Protein AF-A0A9W8YBK9-F1 (afdb_monomer_lite)

Secondary structure (DSSP, 8-state):
-PPPPPTT-----S---------PPPPEEEE-SS-----HHHHS--S--HHHHHHHHHHS-S-TTS-S-EEEEEE-TTS-EEEESSS---EEETTEEE-PPP---SS---TTTTTS----SSSS-PPP-TTSS---

Structure (mmCIF, N/CA/C/O backbone):
data_AF-A0A9W8YBK9-F1
#
_entry.id   AF-A0A9W8YBK9-F1
#
loop_
_atom_site.group_PDB
_atom_site.id
_atom_site.type_symbol
_atom_site.label_atom_id
_atom_site.label_alt_id
_atom_site.label_comp_id
_atom_site.label_asym_id
_atom_site.label_entity_id
_atom_site.label_seq_id
_atom_site.pdbx_PDB_ins_code
_atom_site.Cartn_x
_atom_site.Cartn_y
_atom_site.Cartn_z
_atom_site.occupancy
_atom_site.B_iso_or_equiv
_atom_site.auth_seq_id
_atom_site.auth_comp_id
_atom_site.auth_asym_id
_atom_site.auth_atom_id
_atom_site.pdbx_PDB_model_num
ATOM 1 N N . MET A 1 1 ? -28.761 37.437 -61.928 1.00 42.84 1 MET A N 1
ATOM 2 C CA . MET A 1 1 ? -29.021 36.424 -60.883 1.00 42.84 1 MET A CA 1
ATOM 3 C C . MET A 1 1 ? -27.840 35.467 -60.894 1.00 42.84 1 MET A C 1
ATOM 5 O O . MET A 1 1 ? -27.723 34.696 -61.834 1.00 42.84 1 MET A O 1
ATOM 9 N N . THR A 1 2 ? -26.913 35.602 -59.946 1.00 46.34 2 THR A N 1
ATOM 10 C CA . THR A 1 2 ? -25.678 34.800 -59.888 1.00 46.34 2 THR A CA 1
ATOM 11 C C . THR A 1 2 ? -25.880 33.684 -58.870 1.00 46.34 2 THR A C 1
ATOM 13 O O . THR A 1 2 ? -26.243 33.967 -57.730 1.00 46.34 2 THR A O 1
ATOM 16 N N . ALA A 1 3 ? -25.725 32.431 -59.295 1.00 55.88 3 ALA A N 1
ATOM 17 C CA . ALA A 1 3 ? -25.911 31.257 -58.447 1.00 55.88 3 ALA A CA 1
ATOM 18 C C . ALA A 1 3 ? -24.782 31.141 -57.407 1.00 55.88 3 ALA A C 1
ATOM 20 O O . ALA A 1 3 ? -23.620 31.402 -57.718 1.00 55.88 3 ALA A O 1
ATOM 21 N N . ALA A 1 4 ? -25.131 30.758 -56.177 1.00 54.47 4 ALA A N 1
ATOM 22 C CA . ALA A 1 4 ? -24.169 30.501 -55.108 1.00 54.47 4 ALA A CA 1
ATOM 23 C C . ALA A 1 4 ? -23.355 29.218 -55.392 1.00 54.47 4 ALA A C 1
ATOM 25 O O . ALA A 1 4 ? -23.903 28.273 -55.967 1.00 54.47 4 ALA A O 1
ATOM 26 N N . PRO A 1 5 ? -22.069 29.157 -54.999 1.00 50.38 5 PRO A N 1
ATOM 27 C CA . PRO A 1 5 ? -21.236 27.978 -55.222 1.00 50.38 5 PRO A CA 1
ATOM 28 C C . PRO A 1 5 ? -21.677 26.790 -54.349 1.00 50.38 5 PRO A C 1
ATOM 30 O O . PRO A 1 5 ? -22.121 26.961 -53.214 1.00 50.38 5 PRO A O 1
ATOM 33 N N . SER A 1 6 ? -21.555 25.579 -54.904 1.00 56.84 6 SER A N 1
ATOM 34 C CA . SER A 1 6 ? -21.881 24.313 -54.231 1.00 56.84 6 SER A CA 1
ATOM 35 C C . SER A 1 6 ? -20.898 23.984 -53.095 1.00 56.84 6 SER A C 1
ATOM 37 O O . SER A 1 6 ? -19.718 24.316 -53.193 1.00 56.84 6 SER A O 1
ATOM 39 N N . PRO A 1 7 ? -21.345 23.289 -52.030 1.00 53.97 7 PRO A N 1
ATOM 40 C CA . PRO A 1 7 ? -20.577 23.079 -50.796 1.00 53.97 7 PRO A CA 1
ATOM 41 C C . PRO A 1 7 ? -19.455 22.024 -50.894 1.00 53.97 7 PRO A C 1
ATOM 43 O O . PRO A 1 7 ? -18.887 21.643 -49.875 1.00 53.97 7 PRO A O 1
ATOM 46 N N . SER A 1 8 ? -19.134 21.526 -52.089 1.00 57.94 8 SER A N 1
ATOM 47 C CA . SER A 1 8 ? -18.279 20.349 -52.298 1.00 57.94 8 SER A CA 1
ATOM 48 C C . SER A 1 8 ? -16.780 20.631 -52.479 1.00 57.94 8 SER A C 1
ATOM 50 O O . SER A 1 8 ? -16.023 19.678 -52.613 1.00 57.94 8 SER A O 1
ATOM 52 N N . ASP A 1 9 ? -16.343 21.893 -52.445 1.00 54.09 9 ASP A N 1
ATOM 53 C CA . ASP A 1 9 ? -14.945 22.295 -52.712 1.00 54.09 9 ASP A CA 1
ATOM 54 C C . ASP A 1 9 ? -14.169 22.774 -51.469 1.00 54.09 9 ASP A C 1
ATOM 56 O O . ASP A 1 9 ? -13.171 23.488 -51.577 1.00 54.09 9 ASP A O 1
ATOM 60 N N . GLN A 1 10 ? -14.589 22.400 -50.256 1.00 57.31 10 GLN A N 1
ATOM 61 C CA . GLN A 1 10 ? -13.779 22.700 -49.071 1.00 57.31 10 GLN A CA 1
ATOM 62 C C . GLN A 1 10 ? -12.685 21.638 -48.881 1.00 57.31 10 GLN A C 1
ATOM 64 O O . GLN A 1 10 ? -13.013 20.461 -48.710 1.00 57.31 10 GLN A O 1
ATOM 69 N N . PRO A 1 11 ? -11.390 22.013 -48.867 1.00 54.69 11 PRO A N 1
ATOM 70 C CA . PRO A 1 11 ? -10.331 21.073 -48.536 1.00 54.69 11 PRO A CA 1
ATOM 71 C C . PRO A 1 11 ? -10.548 20.578 -47.105 1.00 54.69 11 PRO A C 1
ATOM 73 O O . PRO A 1 11 ? -10.652 21.369 -46.166 1.00 54.69 11 PRO A O 1
ATOM 76 N N . THR A 1 12 ? -10.638 19.260 -46.929 1.00 62.12 12 THR A N 1
ATOM 77 C CA . THR A 1 12 ? -10.727 18.628 -45.610 1.00 62.12 12 THR A CA 1
ATOM 78 C C . THR A 1 12 ? -9.467 18.959 -44.814 1.00 62.12 12 THR A C 1
ATOM 80 O O . THR A 1 12 ? -8.421 18.344 -45.003 1.00 62.12 12 THR A O 1
ATOM 83 N N . LEU A 1 13 ? -9.575 19.946 -43.921 1.00 60.28 13 LEU A N 1
ATOM 84 C CA . LEU A 1 13 ? -8.504 20.429 -43.038 1.00 60.28 13 LEU A CA 1
ATOM 85 C C . LEU A 1 13 ? -8.078 19.411 -41.967 1.00 60.28 13 LEU A C 1
ATOM 87 O O . LEU A 1 13 ? -7.141 19.671 -41.215 1.00 60.28 13 LEU A O 1
ATOM 91 N N . PHE A 1 14 ? -8.748 18.261 -41.885 1.00 53.12 14 PHE A N 1
ATOM 92 C CA . PHE A 1 14 ? -8.480 17.244 -40.879 1.00 53.12 14 PHE A CA 1
ATOM 93 C C . PHE A 1 14 ? -8.078 15.929 -41.554 1.00 53.12 14 PHE A C 1
ATOM 95 O O . PHE A 1 14 ? -8.857 15.401 -42.353 1.00 53.12 14 PHE A O 1
ATOM 102 N N . PRO A 1 15 ? -6.884 15.384 -41.255 1.00 66.12 15 PRO A N 1
ATOM 103 C CA . PRO A 1 15 ? -6.513 14.058 -41.727 1.00 66.12 15 PRO A CA 1
ATOM 104 C C . PRO A 1 15 ? -7.487 13.006 -41.166 1.00 66.12 15 PRO A C 1
ATOM 106 O O . PRO A 1 15 ? -8.047 13.206 -40.081 1.00 66.12 15 PRO A O 1
ATOM 109 N N . PRO A 1 16 ? -7.698 11.877 -41.869 1.00 58.09 16 PRO A N 1
ATOM 110 C CA . PRO A 1 16 ? -8.548 10.801 -41.380 1.00 58.09 16 PRO A CA 1
ATOM 111 C C . PRO A 1 16 ? -8.028 10.320 -40.026 1.00 58.09 16 PRO A C 1
ATOM 113 O O . PRO A 1 16 ? -6.879 9.885 -39.901 1.00 58.09 16 PRO A O 1
ATOM 116 N N . GLN A 1 17 ? -8.879 10.433 -39.005 1.00 61.81 17 GLN A N 1
ATOM 117 C CA . GLN A 1 17 ? -8.566 10.002 -37.650 1.00 61.81 17 GLN A CA 1
ATOM 118 C C . GLN A 1 17 ? -8.252 8.504 -37.679 1.00 61.81 17 GLN A C 1
ATOM 120 O O . GLN A 1 17 ? -9.144 7.674 -37.848 1.00 61.81 17 GLN A O 1
ATOM 125 N N . HIS A 1 18 ? -6.974 8.152 -37.537 1.00 60.78 18 HIS A N 1
ATOM 126 C CA . HIS A 1 18 ? -6.591 6.773 -37.282 1.00 60.78 18 HIS A CA 1
ATOM 127 C C . HIS A 1 18 ? -7.195 6.373 -35.935 1.00 60.78 18 HIS A C 1
ATOM 129 O O . HIS A 1 18 ? -6.905 6.986 -34.907 1.00 60.78 18 HIS A O 1
ATOM 135 N N . GLN A 1 19 ? -8.058 5.358 -35.939 1.00 58.88 19 GLN A N 1
ATOM 136 C CA . GLN A 1 19 ? -8.549 4.738 -34.715 1.00 58.88 19 GLN A CA 1
ATOM 137 C C . GLN A 1 19 ? -7.370 4.068 -34.003 1.00 58.88 19 GLN A C 1
ATOM 139 O O . GLN A 1 19 ? -7.023 2.914 -34.261 1.00 58.88 19 GLN A O 1
ATOM 144 N N . HIS A 1 20 ? -6.721 4.810 -33.112 1.00 59.19 20 HIS A N 1
ATOM 145 C CA . HIS A 1 20 ? -5.734 4.253 -32.205 1.00 59.19 20 HIS A CA 1
ATOM 146 C C . HIS A 1 20 ? -6.472 3.388 -31.181 1.00 59.19 20 HIS A C 1
ATOM 148 O O . HIS A 1 20 ? -7.121 3.891 -30.263 1.00 59.19 20 HIS A O 1
ATOM 154 N N . HIS A 1 21 ? -6.384 2.069 -31.349 1.00 59.28 21 HIS A N 1
ATOM 155 C CA . HIS A 1 21 ? -6.753 1.113 -30.312 1.00 59.28 21 HIS A CA 1
ATOM 156 C C . HIS A 1 21 ? -5.762 1.271 -29.152 1.00 59.28 21 HIS A C 1
ATOM 158 O O . HIS A 1 21 ? -4.691 0.658 -29.134 1.00 59.28 21 HIS A O 1
ATOM 164 N N . HIS A 1 22 ? -6.088 2.156 -28.210 1.00 62.28 22 HIS A N 1
ATOM 165 C CA . HIS A 1 22 ? -5.298 2.367 -27.006 1.00 62.28 22 HIS A CA 1
ATOM 166 C C . HIS A 1 22 ? -5.395 1.119 -26.127 1.00 62.28 22 HIS A C 1
ATOM 168 O O . HIS A 1 22 ? -6.385 0.909 -25.432 1.00 62.28 22 HIS A O 1
ATOM 174 N N . HIS A 1 23 ? -4.361 0.282 -26.153 1.00 74.12 23 HIS A N 1
ATOM 175 C CA . HIS A 1 23 ? -4.219 -0.785 -25.173 1.00 74.12 23 HIS A CA 1
ATOM 176 C C . HIS A 1 23 ? -3.755 -0.161 -23.857 1.00 74.12 23 HIS A C 1
ATOM 178 O O . HIS A 1 23 ? -2.642 0.355 -23.755 1.00 74.12 23 HIS A O 1
ATOM 184 N N . HIS A 1 24 ? -4.628 -0.168 -22.854 1.00 80.38 24 HIS A N 1
ATOM 185 C CA . HIS A 1 24 ? -4.280 0.286 -21.511 1.00 80.38 24 HIS A CA 1
ATOM 186 C C . HIS A 1 24 ? -3.297 -0.710 -20.874 1.00 80.38 24 HIS A C 1
ATOM 188 O O . HIS A 1 24 ? -3.481 -1.922 -21.033 1.00 80.38 24 HIS A O 1
ATOM 194 N N . PRO A 1 25 ? -2.275 -0.248 -20.133 1.00 84.12 25 PRO A N 1
ATOM 195 C CA . PRO A 1 25 ? -1.353 -1.154 -19.462 1.00 84.12 25 PRO A CA 1
ATOM 196 C C . PRO A 1 25 ? -2.095 -2.004 -18.423 1.00 84.12 25 PRO A C 1
ATOM 198 O O . PRO A 1 25 ? -2.836 -1.482 -17.589 1.00 84.12 25 PRO A O 1
ATOM 201 N N . GLN A 1 26 ? -1.879 -3.319 -18.461 1.00 87.44 26 GLN A N 1
ATOM 202 C CA . GLN A 1 26 ? -2.413 -4.247 -17.466 1.00 87.44 26 GLN A CA 1
ATOM 203 C C . GLN A 1 26 ? -1.449 -4.371 -16.285 1.00 87.44 26 GLN A C 1
ATOM 205 O O . GLN A 1 26 ? -0.267 -4.665 -16.465 1.00 87.44 26 GLN A O 1
ATOM 210 N N . TRP A 1 27 ? -1.968 -4.170 -15.074 1.00 90.56 27 TRP A N 1
ATOM 211 C CA . TRP A 1 27 ? -1.205 -4.284 -13.833 1.00 90.56 27 TRP A CA 1
ATOM 212 C C . TRP A 1 27 ? -1.423 -5.639 -13.166 1.00 90.56 27 TRP A C 1
ATOM 214 O O . TRP A 1 27 ? -2.551 -6.112 -13.044 1.00 90.56 27 TRP A O 1
ATOM 224 N N . THR A 1 28 ? -0.340 -6.246 -12.682 1.00 90.69 28 THR A N 1
ATOM 225 C CA . THR A 1 28 ? -0.406 -7.417 -11.801 1.00 90.69 28 THR A CA 1
ATOM 226 C C . THR A 1 28 ? -0.384 -6.956 -10.349 1.00 90.69 28 THR A C 1
ATOM 228 O O . THR A 1 28 ? 0.600 -6.366 -9.903 1.00 90.69 28 THR A O 1
ATOM 231 N N . LEU A 1 29 ? -1.447 -7.262 -9.607 1.00 92.50 29 LEU A N 1
ATOM 232 C CA . LEU A 1 29 ? -1.540 -6.981 -8.176 1.00 92.50 29 LEU A CA 1
ATOM 233 C C . LEU A 1 29 ? -1.251 -8.247 -7.364 1.00 92.50 29 LEU A C 1
ATOM 235 O O . LEU A 1 29 ? -1.759 -9.325 -7.678 1.00 92.50 29 LEU A O 1
ATOM 239 N N . LYS A 1 30 ? -0.448 -8.118 -6.309 1.00 94.25 30 LYS A N 1
ATOM 240 C CA . LYS A 1 30 ? -0.220 -9.165 -5.303 1.00 94.25 30 LYS A CA 1
ATOM 241 C C . LYS A 1 30 ? -0.714 -8.677 -3.950 1.00 94.25 30 LYS A C 1
ATOM 243 O O . LYS A 1 30 ? -0.483 -7.527 -3.618 1.00 94.25 30 LYS A O 1
ATOM 248 N N . LEU A 1 31 ? -1.384 -9.523 -3.176 1.00 95.69 31 LEU A N 1
ATOM 249 C CA . LEU A 1 31 ? -1.598 -9.239 -1.758 1.00 95.69 31 LEU A CA 1
ATOM 250 C C . LEU A 1 31 ? -0.307 -9.583 -1.008 1.00 95.69 31 LEU A C 1
ATOM 252 O O . LEU A 1 31 ? 0.301 -10.615 -1.306 1.00 95.69 31 LEU A O 1
ATOM 256 N N . ASP A 1 32 ? 0.120 -8.733 -0.076 1.00 96.62 32 ASP A N 1
ATOM 257 C CA . ASP A 1 32 ? 1.221 -9.069 0.831 1.00 96.62 32 ASP A CA 1
ATOM 258 C C . ASP A 1 32 ? 0.889 -10.337 1.641 1.00 96.62 32 ASP A C 1
ATOM 260 O O . ASP A 1 32 ? -0.267 -10.725 1.805 1.00 96.62 32 ASP A O 1
ATOM 264 N N . THR A 1 33 ? 1.912 -11.001 2.159 1.00 96.44 33 THR A N 1
ATOM 265 C CA . THR A 1 33 ? 1.775 -12.154 3.054 1.00 96.44 33 THR A CA 1
ATOM 266 C C . THR A 1 33 ? 1.909 -11.772 4.526 1.00 96.44 33 THR A C 1
ATOM 268 O O . THR A 1 33 ? 1.701 -12.620 5.389 1.00 96.44 33 THR A O 1
ATOM 271 N N . ALA A 1 34 ? 2.284 -10.526 4.831 1.00 96.38 34 ALA A N 1
ATOM 272 C CA . ALA A 1 34 ? 2.390 -10.007 6.191 1.00 96.38 34 ALA A CA 1
ATOM 273 C C . ALA A 1 34 ? 1.573 -8.712 6.354 1.00 96.38 34 ALA A C 1
ATOM 275 O O . ALA A 1 34 ? 1.550 -7.895 5.429 1.00 96.38 34 ALA A O 1
ATOM 276 N N . PRO A 1 35 ? 0.929 -8.497 7.517 1.00 94.81 35 PRO A N 1
ATOM 277 C CA . PRO A 1 35 ? 0.197 -7.266 7.773 1.00 94.81 35 PRO A CA 1
ATOM 278 C C . PRO A 1 35 ? 1.152 -6.071 7.872 1.00 94.81 35 PRO A C 1
ATOM 280 O O . PRO A 1 35 ? 2.302 -6.197 8.296 1.00 94.81 35 PRO A O 1
ATOM 283 N N . THR A 1 36 ? 0.647 -4.892 7.524 1.00 93.56 36 THR A N 1
ATOM 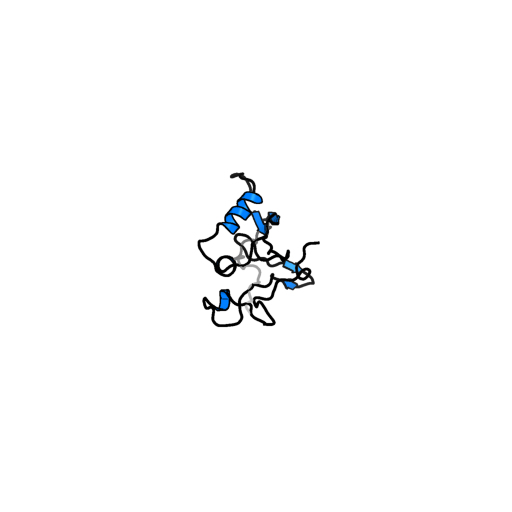284 C CA . THR A 1 36 ? 1.310 -3.600 7.724 1.00 93.56 36 THR A CA 1
ATOM 285 C C . THR A 1 36 ? 0.579 -2.840 8.836 1.00 93.56 36 THR A C 1
ATOM 287 O O . THR A 1 36 ? -0.533 -2.360 8.602 1.00 93.56 36 THR A O 1
ATOM 290 N N . PRO A 1 37 ? 1.155 -2.737 10.051 1.00 87.00 37 PRO A N 1
ATOM 291 C CA . PRO A 1 37 ? 0.533 -2.009 11.151 1.00 87.00 37 PRO A CA 1
ATOM 292 C C . PRO A 1 37 ? 0.337 -0.528 10.824 1.00 87.00 37 PRO A C 1
ATOM 294 O O . PRO A 1 37 ? 1.202 0.110 10.215 1.00 87.00 37 PRO A O 1
ATOM 297 N N . SER A 1 38 ? -0.778 0.036 11.287 1.00 83.88 38 SER A N 1
ATOM 298 C CA . SER A 1 38 ? -1.020 1.473 11.191 1.00 83.88 38 SER A CA 1
ATOM 299 C C . SER A 1 38 ? 0.010 2.235 12.023 1.00 83.88 38 SER A C 1
ATOM 301 O O . SER A 1 38 ? 0.195 1.974 13.211 1.00 83.88 38 SER A O 1
ATOM 303 N N . SER A 1 39 ? 0.677 3.205 11.406 1.00 83.81 39 SER A N 1
ATOM 304 C CA . SER A 1 39 ? 1.661 4.063 12.066 1.00 83.81 39 SER A CA 1
ATOM 305 C C . SER A 1 39 ? 1.678 5.453 11.421 1.00 83.81 39 SER A C 1
ATOM 307 O O . SER A 1 39 ? 1.138 5.631 10.327 1.00 83.81 39 SER A O 1
ATOM 309 N N . PRO A 1 40 ? 2.349 6.456 12.014 1.00 84.94 40 PRO A N 1
ATOM 310 C CA . PRO A 1 40 ? 2.527 7.751 11.355 1.00 84.94 40 PRO A CA 1
ATOM 311 C C . PRO A 1 40 ? 3.150 7.641 9.952 1.00 84.94 40 PRO A C 1
ATOM 313 O O . PRO A 1 40 ? 2.862 8.461 9.085 1.00 84.94 40 PRO A O 1
ATOM 316 N N . PHE A 1 41 ? 3.959 6.605 9.709 1.00 88.19 41 PHE A N 1
ATOM 317 C CA . PHE A 1 41 ? 4.617 6.351 8.427 1.00 88.19 41 PHE A CA 1
ATOM 318 C C . PHE A 1 41 ? 3.702 5.728 7.361 1.00 88.19 41 PHE A C 1
ATOM 320 O O . PHE A 1 41 ? 4.097 5.692 6.199 1.00 88.19 41 PHE A O 1
ATOM 327 N N . THR A 1 42 ? 2.512 5.248 7.744 1.00 86.94 42 THR A N 1
ATOM 328 C CA . THR A 1 42 ? 1.461 4.782 6.818 1.00 86.94 42 THR A CA 1
ATOM 329 C C . THR A 1 42 ? 0.337 5.802 6.643 1.00 86.94 42 THR A C 1
ATOM 331 O O . THR A 1 42 ? -0.465 5.694 5.728 1.00 86.94 42 THR A O 1
ATOM 334 N N . VAL A 1 43 ? 0.260 6.805 7.522 1.00 84.56 43 VAL A N 1
ATOM 335 C CA . VAL A 1 43 ? -0.690 7.924 7.398 1.00 84.56 43 VAL A CA 1
ATOM 336 C C . VAL A 1 43 ? -0.082 9.071 6.591 1.00 84.56 43 VAL A C 1
ATOM 338 O O . VAL A 1 43 ? -0.774 9.730 5.819 1.00 84.56 43 VAL A O 1
ATOM 341 N N . LEU A 1 44 ? 1.221 9.313 6.755 1.00 85.69 44 LEU A N 1
ATOM 342 C CA . LEU A 1 44 ? 1.945 10.367 6.057 1.00 85.69 44 LEU A CA 1
ATOM 343 C C . LEU A 1 44 ? 2.940 9.794 5.058 1.00 85.69 44 LEU A C 1
ATOM 345 O O . LEU A 1 44 ? 3.655 8.828 5.327 1.00 85.69 44 LEU A O 1
ATOM 349 N N . LYS A 1 45 ? 3.085 10.487 3.928 1.00 88.44 45 LYS A N 1
ATOM 350 C CA . LYS A 1 45 ? 4.168 10.204 2.991 1.00 88.44 45 LYS A CA 1
ATOM 351 C C . LYS A 1 45 ? 5.495 10.654 3.602 1.00 88.44 45 LYS A C 1
ATOM 353 O O . LYS A 1 45 ? 5.764 11.847 3.713 1.00 88.44 45 LYS A O 1
ATOM 358 N N . THR A 1 46 ? 6.337 9.692 3.959 1.00 90.94 46 THR A N 1
ATOM 359 C CA . THR A 1 46 ? 7.685 9.935 4.489 1.00 90.94 46 THR A CA 1
ATOM 360 C C . THR A 1 46 ? 8.733 9.135 3.710 1.00 90.94 46 THR A C 1
ATOM 362 O O . THR A 1 46 ? 8.398 8.319 2.847 1.00 90.94 46 THR A O 1
ATOM 365 N N . THR A 1 47 ? 10.012 9.366 4.009 1.00 92.69 47 THR A N 1
ATOM 366 C CA . THR A 1 47 ? 11.131 8.549 3.515 1.00 92.69 47 THR A CA 1
ATOM 367 C C . THR A 1 47 ? 11.359 7.280 4.341 1.00 92.69 47 THR A C 1
ATOM 369 O O . THR A 1 47 ? 12.043 6.375 3.872 1.00 92.69 47 THR A O 1
ATOM 372 N N . GLN A 1 48 ? 10.758 7.161 5.531 1.00 93.56 48 GLN A N 1
ATOM 373 C CA . GLN A 1 48 ? 10.798 5.941 6.334 1.00 93.56 48 GLN A CA 1
ATOM 374 C C . GLN A 1 48 ? 9.832 4.914 5.735 1.00 93.56 48 GLN A C 1
ATOM 376 O O . GLN A 1 48 ? 8.629 4.958 5.981 1.00 93.56 48 GLN A O 1
ATOM 381 N N . ARG A 1 49 ? 10.363 4.011 4.903 1.00 95.00 49 ARG A N 1
ATOM 382 C CA . ARG A 1 49 ? 9.556 3.123 4.048 1.00 95.00 49 ARG A CA 1
ATOM 383 C C . ARG A 1 49 ? 9.903 1.639 4.155 1.00 95.00 49 ARG A C 1
ATOM 385 O O . ARG A 1 49 ? 9.442 0.847 3.340 1.00 95.00 49 ARG A O 1
ATOM 392 N N . SER A 1 50 ? 10.633 1.243 5.198 1.00 95.62 50 SER A N 1
ATOM 393 C CA . SER A 1 50 ? 11.089 -0.140 5.390 1.00 95.62 50 SER A CA 1
ATOM 394 C C . SER A 1 50 ? 9.962 -1.181 5.357 1.00 95.62 50 SER A C 1
ATOM 396 O O . SER A 1 50 ? 10.174 -2.283 4.852 1.00 95.62 50 SER A O 1
ATOM 398 N N . MET A 1 51 ? 8.758 -0.849 5.839 1.00 94.88 51 MET A N 1
ATOM 399 C CA . MET A 1 51 ? 7.577 -1.720 5.751 1.00 94.88 51 MET A CA 1
ATOM 400 C C . MET A 1 51 ? 7.147 -1.971 4.300 1.00 94.88 51 MET A C 1
ATOM 402 O O . MET A 1 51 ? 6.889 -3.114 3.924 1.00 94.88 51 MET A O 1
ATOM 406 N N . TYR A 1 52 ? 7.140 -0.924 3.471 1.00 95.69 52 TYR A N 1
ATOM 407 C CA . TYR A 1 52 ? 6.791 -1.003 2.055 1.00 95.69 52 TYR A CA 1
ATOM 408 C C . TYR A 1 52 ? 7.869 -1.748 1.270 1.00 95.69 52 TYR A C 1
ATOM 410 O O . TYR A 1 52 ? 7.550 -2.605 0.451 1.00 95.69 52 TYR A O 1
ATOM 418 N N . ASP A 1 53 ? 9.143 -1.475 1.549 1.00 95.06 53 ASP A N 1
ATOM 419 C CA . ASP A 1 53 ? 10.261 -2.141 0.876 1.00 95.06 53 ASP A CA 1
ATOM 420 C C . ASP A 1 53 ? 10.275 -3.641 1.190 1.00 95.06 53 ASP A C 1
ATOM 422 O O . ASP A 1 53 ? 10.408 -4.470 0.290 1.00 95.06 53 ASP A O 1
ATOM 426 N N . SER A 1 54 ? 10.029 -3.995 2.455 1.00 95.56 54 SER A N 1
ATOM 427 C CA . SER A 1 54 ? 9.905 -5.391 2.882 1.00 95.56 54 SER A CA 1
ATOM 428 C C . SER A 1 54 ? 8.691 -6.082 2.250 1.00 95.56 54 SER A C 1
ATOM 430 O O . SER A 1 54 ? 8.751 -7.262 1.924 1.00 95.56 54 SER A O 1
ATOM 432 N N . SER A 1 55 ? 7.578 -5.366 2.064 1.00 95.94 55 SER A N 1
ATOM 433 C CA . SER A 1 55 ? 6.404 -5.879 1.344 1.00 95.94 55 SER A CA 1
ATOM 434 C C . SER A 1 55 ? 6.734 -6.225 -0.104 1.00 95.94 55 SER A C 1
ATOM 436 O O . SER A 1 55 ? 6.453 -7.328 -0.583 1.00 95.94 55 SER A O 1
ATOM 438 N N . ARG A 1 56 ? 7.411 -5.304 -0.796 1.00 94.06 56 ARG A N 1
ATOM 439 C CA . ARG A 1 56 ? 7.819 -5.495 -2.188 1.00 94.06 56 ARG A CA 1
ATOM 440 C C . ARG A 1 56 ? 8.813 -6.637 -2.341 1.00 94.06 56 ARG A C 1
ATOM 442 O O . ARG A 1 56 ? 8.642 -7.416 -3.271 1.00 94.06 56 ARG A O 1
ATOM 449 N N . SER A 1 57 ? 9.790 -6.772 -1.444 1.00 92.69 57 SER A N 1
ATOM 450 C CA . SER A 1 57 ? 10.766 -7.868 -1.510 1.00 92.69 57 SER A CA 1
ATOM 451 C C . SER A 1 57 ? 10.133 -9.245 -1.291 1.00 92.69 57 SER A C 1
ATOM 453 O O . SER A 1 57 ? 10.551 -10.212 -1.921 1.00 92.69 57 SER A O 1
ATOM 455 N N . ARG A 1 58 ? 9.088 -9.346 -0.457 1.00 93.44 58 ARG A N 1
ATOM 456 C CA . ARG A 1 58 ? 8.320 -10.592 -0.278 1.00 93.44 58 ARG A CA 1
ATOM 457 C C . ARG A 1 58 ? 7.473 -10.948 -1.498 1.00 93.44 58 ARG A C 1
ATOM 459 O O . ARG A 1 58 ? 7.394 -12.115 -1.873 1.00 93.44 58 ARG A O 1
ATOM 466 N N . ALA A 1 59 ? 6.781 -9.964 -2.072 1.00 91.06 59 ALA A N 1
ATOM 467 C CA . ALA A 1 59 ? 5.709 -10.214 -3.036 1.00 91.06 59 ALA A CA 1
ATOM 468 C C . ALA A 1 59 ? 6.143 -10.118 -4.507 1.00 91.06 59 ALA A C 1
ATOM 470 O O . ALA A 1 59 ? 5.479 -10.686 -5.382 1.00 91.06 59 ALA A O 1
ATOM 471 N N . LEU A 1 60 ? 7.220 -9.387 -4.801 1.00 88.88 60 LEU A N 1
ATOM 472 C CA . LEU A 1 60 ? 7.705 -9.166 -6.158 1.00 88.88 60 LEU A CA 1
ATOM 473 C C . LEU A 1 60 ? 9.042 -9.894 -6.351 1.00 88.88 60 LEU A C 1
ATOM 475 O O . LEU A 1 60 ? 9.986 -9.623 -5.615 1.00 88.88 60 LEU A O 1
ATOM 479 N N . PRO A 1 61 ? 9.153 -10.797 -7.341 1.00 75.44 61 PRO A N 1
ATOM 480 C CA . PRO A 1 61 ? 10.411 -11.482 -7.608 1.00 75.44 61 PRO A CA 1
ATOM 481 C C . PRO A 1 61 ? 11.490 -10.485 -8.043 1.00 75.44 61 PRO A C 1
ATOM 483 O O . PRO A 1 61 ? 11.201 -9.538 -8.781 1.00 75.44 61 PRO A O 1
ATOM 486 N N . GLU A 1 62 ? 12.739 -10.752 -7.659 1.00 69.81 62 GLU A N 1
ATOM 487 C CA . GLU A 1 62 ? 13.937 -10.063 -8.150 1.00 69.81 62 GLU A CA 1
ATOM 488 C C . GLU A 1 62 ? 14.191 -10.432 -9.618 1.00 69.81 62 GLU A C 1
ATOM 490 O O . GLU A 1 62 ? 15.117 -11.157 -9.965 1.00 69.81 62 GLU A O 1
ATOM 495 N N . ASN A 1 63 ? 13.318 -9.992 -10.518 1.00 69.88 63 ASN A N 1
ATOM 496 C CA . ASN A 1 63 ? 13.558 -10.110 -11.945 1.00 69.88 63 ASN A CA 1
ATOM 497 C C . ASN A 1 63 ? 13.562 -8.707 -12.567 1.00 69.88 63 ASN A C 1
ATOM 499 O O . ASN A 1 63 ? 12.493 -8.146 -12.815 1.00 69.88 63 ASN A O 1
ATOM 503 N N . PRO A 1 64 ? 14.752 -8.150 -12.855 1.00 60.91 64 PRO A N 1
ATOM 504 C CA . PRO A 1 64 ? 14.901 -6.840 -13.486 1.00 60.91 64 PRO A CA 1
ATOM 505 C C . PRO A 1 64 ? 14.256 -6.738 -14.876 1.00 60.91 64 PRO A C 1
ATOM 507 O O . PRO A 1 64 ? 13.903 -5.644 -15.302 1.00 60.91 64 PRO A O 1
ATOM 510 N N . ALA A 1 65 ? 14.083 -7.861 -15.584 1.00 66.00 65 ALA A N 1
ATOM 511 C CA . ALA A 1 65 ? 13.445 -7.905 -16.904 1.00 66.00 65 ALA A CA 1
ATOM 512 C C . ALA A 1 65 ? 11.912 -7.967 -16.828 1.00 66.00 65 ALA A C 1
ATOM 514 O O . ALA A 1 65 ? 11.217 -8.006 -17.844 1.00 66.00 65 ALA A O 1
ATOM 515 N N . ALA A 1 66 ? 11.363 -8.045 -15.620 1.00 64.44 66 ALA A N 1
ATOM 516 C CA . ALA A 1 66 ? 9.953 -8.266 -15.426 1.00 64.44 66 ALA A CA 1
ATOM 517 C C . ALA A 1 66 ? 9.169 -6.941 -15.586 1.00 64.44 66 ALA A C 1
ATOM 519 O O . ALA A 1 66 ? 9.673 -5.889 -15.201 1.00 64.44 66 ALA A O 1
ATOM 520 N N . PRO A 1 67 ? 7.929 -6.965 -16.119 1.00 65.38 67 PRO A N 1
ATOM 521 C CA . PRO A 1 67 ? 7.182 -5.743 -16.420 1.00 65.38 67 PRO A CA 1
ATOM 522 C C . PRO A 1 67 ? 7.058 -4.796 -15.219 1.00 65.38 67 PRO A C 1
ATOM 524 O O . PRO A 1 67 ? 6.761 -5.243 -14.108 1.00 65.38 67 PRO A O 1
ATOM 527 N N . ALA A 1 68 ? 7.208 -3.489 -15.466 1.00 74.69 68 ALA A N 1
ATOM 528 C CA . ALA A 1 68 ? 7.089 -2.429 -14.456 1.00 74.69 68 ALA A CA 1
ATOM 529 C C . ALA A 1 68 ? 5.670 -2.296 -13.856 1.00 74.69 68 ALA A C 1
ATOM 531 O O . ALA A 1 68 ? 5.484 -1.625 -12.845 1.00 74.69 68 ALA A O 1
ATOM 532 N N . TYR A 1 69 ? 4.669 -2.956 -14.448 1.00 88.38 69 TYR A N 1
ATOM 533 C CA . TYR A 1 69 ? 3.263 -2.902 -14.039 1.00 88.38 69 TYR A CA 1
ATOM 534 C C . TYR A 1 69 ? 2.939 -3.917 -12.940 1.00 88.38 69 TYR A C 1
ATOM 536 O O . TYR A 1 69 ? 2.102 -4.810 -13.111 1.00 88.38 69 TYR A O 1
ATOM 544 N N . ARG A 1 70 ? 3.632 -3.804 -11.804 1.00 90.44 70 ARG A N 1
ATOM 545 C CA . ARG A 1 70 ? 3.349 -4.603 -10.608 1.00 90.44 70 ARG A CA 1
ATOM 546 C C . ARG A 1 70 ? 3.206 -3.743 -9.375 1.00 90.44 70 ARG A C 1
ATOM 548 O O . ARG A 1 70 ? 4.008 -2.844 -9.129 1.00 90.44 70 ARG A O 1
ATOM 555 N N . GLU A 1 71 ? 2.230 -4.103 -8.564 1.00 94.00 71 GLU A N 1
ATOM 556 C CA . GLU A 1 71 ? 1.986 -3.470 -7.281 1.00 94.00 71 GLU A CA 1
ATOM 557 C C . GLU A 1 71 ? 1.611 -4.524 -6.237 1.00 94.00 71 GLU A C 1
ATOM 559 O O . GLU A 1 71 ? 1.102 -5.603 -6.557 1.00 94.00 71 GLU A O 1
ATOM 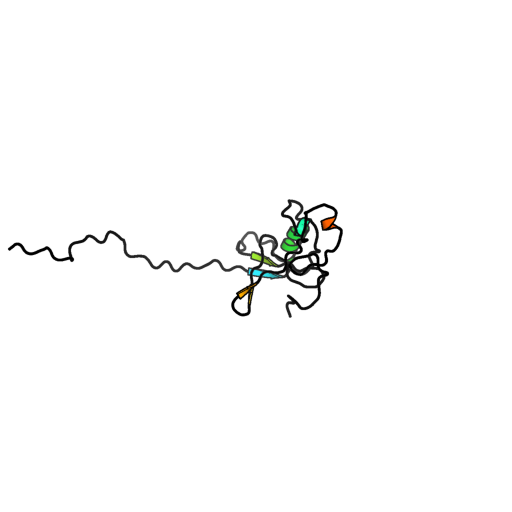564 N N . VAL A 1 72 ? 1.905 -4.206 -4.983 1.00 95.88 72 VAL A N 1
ATOM 565 C CA . VAL A 1 72 ? 1.566 -5.013 -3.820 1.00 95.88 72 VAL A CA 1
ATOM 566 C C . VAL A 1 72 ? 0.509 -4.268 -3.019 1.00 95.88 72 VAL A C 1
ATOM 568 O O . VAL A 1 72 ? 0.721 -3.121 -2.635 1.00 95.88 72 VAL A O 1
ATOM 571 N N . MET A 1 73 ? -0.632 -4.914 -2.802 1.00 96.12 73 MET A N 1
ATOM 572 C CA . MET A 1 73 ? -1.708 -4.462 -1.930 1.00 96.12 73 MET A CA 1
ATOM 573 C C . MET A 1 73 ? -1.392 -4.852 -0.490 1.00 96.12 73 MET A C 1
ATOM 575 O O . MET A 1 73 ? -0.995 -5.989 -0.218 1.00 96.12 73 MET A O 1
ATOM 579 N N . LEU A 1 74 ? -1.614 -3.917 0.422 1.00 95.19 74 LEU A N 1
ATOM 580 C CA . LEU A 1 74 ? -1.362 -4.060 1.846 1.00 95.19 74 LEU A CA 1
ATOM 581 C C . LEU A 1 74 ? -2.670 -4.239 2.609 1.00 95.19 74 LEU A C 1
ATOM 583 O O . LEU A 1 74 ? -3.741 -3.800 2.177 1.00 95.19 74 LEU A O 1
ATOM 587 N N . PHE A 1 75 ? -2.554 -4.870 3.770 1.00 93.06 75 PHE A N 1
ATOM 588 C CA . PHE A 1 75 ? -3.635 -5.019 4.730 1.00 93.06 75 PHE A CA 1
ATOM 589 C C . PHE A 1 75 ? -3.114 -4.787 6.149 1.00 93.06 75 PHE A C 1
ATOM 591 O O . PHE A 1 75 ? -1.923 -4.956 6.415 1.00 93.06 75 PHE A O 1
ATOM 598 N N . ASN A 1 76 ? -3.995 -4.373 7.053 1.00 89.88 76 ASN A N 1
ATOM 599 C CA . ASN A 1 76 ? -3.661 -4.108 8.452 1.00 89.88 76 ASN A CA 1
ATOM 6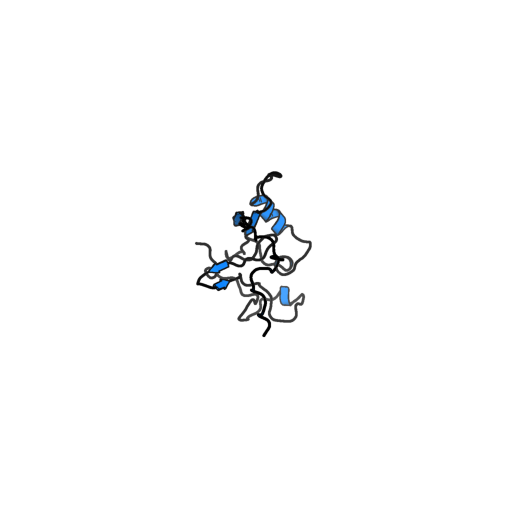00 C C . ASN A 1 76 ? -3.783 -5.370 9.333 1.00 89.88 76 ASN A C 1
ATOM 602 O O . ASN A 1 76 ? -4.125 -6.455 8.872 1.00 89.88 76 ASN A O 1
ATOM 606 N N . GLU A 1 77 ? -3.535 -5.228 10.633 1.00 88.00 77 GLU A N 1
ATOM 607 C CA . GLU A 1 77 ? -3.529 -6.336 11.605 1.00 88.00 77 GLU A CA 1
ATOM 608 C C . GLU A 1 77 ? -4.893 -7.029 11.798 1.00 88.00 77 GLU A C 1
ATOM 610 O O . GLU A 1 77 ? -4.953 -8.104 12.391 1.00 88.00 77 GLU A O 1
ATOM 615 N N . VAL A 1 78 ? -5.986 -6.457 11.278 1.00 85.12 78 VAL A N 1
ATOM 616 C CA . VAL A 1 78 ? -7.328 -7.071 11.308 1.00 85.12 78 VAL A CA 1
ATOM 617 C C . VAL A 1 78 ? -7.801 -7.565 9.938 1.00 85.12 78 VAL A C 1
ATOM 619 O O . VAL A 1 78 ? -8.985 -7.863 9.766 1.00 85.12 78 VAL A O 1
ATOM 622 N N . ASN A 1 79 ? -6.896 -7.668 8.962 1.00 87.06 79 ASN A N 1
ATOM 623 C CA . ASN A 1 79 ? -7.186 -8.123 7.599 1.00 87.06 79 ASN A CA 1
ATOM 624 C C . ASN A 1 79 ? -8.104 -7.192 6.789 1.00 87.06 79 ASN A C 1
ATOM 626 O O . ASN A 1 79 ? -8.856 -7.649 5.925 1.00 87.06 79 ASN A O 1
ATOM 630 N N . GLU A 1 80 ? -8.039 -5.882 7.028 1.00 86.06 80 GLU A N 1
ATOM 631 C CA . GLU A 1 80 ? -8.627 -4.891 6.124 1.00 86.06 80 GLU A CA 1
ATOM 632 C C . GLU A 1 80 ? -7.580 -4.395 5.128 1.00 86.06 80 GLU A C 1
ATOM 634 O O . GLU A 1 80 ? -6.468 -4.043 5.520 1.00 86.06 80 GLU A O 1
ATOM 639 N N . LEU A 1 81 ? -7.951 -4.336 3.844 1.00 89.19 81 LEU A N 1
ATOM 640 C CA . LEU A 1 81 ? -7.149 -3.664 2.820 1.00 89.19 81 LEU A CA 1
ATOM 641 C C . LEU A 1 81 ? -6.938 -2.194 3.189 1.00 89.19 81 LEU A C 1
ATOM 643 O O . LEU A 1 81 ? -7.850 -1.559 3.712 1.00 89.19 81 LEU A O 1
ATOM 647 N N . THR A 1 82 ? -5.767 -1.650 2.866 1.00 90.94 82 THR A N 1
ATOM 648 C CA . THR A 1 82 ? -5.433 -0.243 3.134 1.00 90.94 82 THR A CA 1
ATOM 649 C C . THR A 1 82 ? -5.048 0.489 1.851 1.00 90.94 82 THR A C 1
ATOM 651 O O . THR A 1 82 ? -5.815 1.286 1.316 1.00 90.94 82 THR A O 1
ATOM 654 N N . GLU A 1 83 ? -3.872 0.190 1.320 1.00 93.31 83 GLU A N 1
ATOM 655 C CA . GLU A 1 83 ? -3.256 0.878 0.190 1.00 93.31 83 GLU A CA 1
ATOM 656 C C . GLU A 1 83 ? -2.324 -0.071 -0.579 1.00 93.31 83 GLU A C 1
ATOM 658 O O . GLU A 1 83 ? -2.184 -1.246 -0.237 1.00 93.31 83 GLU A O 1
ATOM 663 N N . GLY A 1 84 ? -1.712 0.420 -1.652 1.00 95.00 84 GLY A N 1
ATOM 664 C CA . GLY A 1 84 ? -0.589 -0.234 -2.311 1.00 95.00 84 GLY A CA 1
ATOM 665 C C . GLY A 1 84 ? 0.749 0.293 -1.791 1.00 95.00 84 GLY A C 1
ATOM 666 O O . GLY A 1 84 ? 0.812 1.310 -1.103 1.00 95.00 84 GLY A O 1
ATOM 667 N N . THR A 1 85 ? 1.859 -0.350 -2.157 1.00 95.38 85 THR A N 1
ATOM 668 C CA . THR A 1 85 ? 3.178 0.121 -1.695 1.00 95.38 85 THR A CA 1
ATOM 669 C C . THR A 1 85 ? 3.561 1.484 -2.264 1.00 95.38 85 THR A C 1
ATOM 671 O O . THR A 1 85 ? 4.290 2.228 -1.609 1.00 95.38 85 THR A O 1
ATOM 674 N N . ILE A 1 86 ? 3.074 1.843 -3.455 1.00 94.44 86 ILE A N 1
ATOM 675 C CA . ILE A 1 86 ? 3.306 3.149 -4.091 1.00 94.44 86 ILE A CA 1
ATOM 676 C C . ILE A 1 86 ? 2.018 3.786 -4.639 1.00 94.44 86 ILE A C 1
ATOM 678 O O . ILE A 1 86 ? 2.088 4.752 -5.400 1.00 94.44 86 ILE A O 1
ATOM 682 N N . SER A 1 87 ? 0.849 3.268 -4.262 1.00 93.62 87 SER A N 1
ATOM 683 C CA . SER A 1 87 ? -0.448 3.667 -4.815 1.00 93.62 87 SER A CA 1
ATOM 684 C C . SER A 1 87 ? -1.560 3.640 -3.770 1.00 93.62 87 SER A C 1
ATOM 686 O O . SER A 1 87 ? -1.462 2.959 -2.757 1.00 93.62 87 SER A O 1
ATOM 688 N N . SER A 1 88 ? -2.651 4.358 -4.033 1.00 92.31 88 SER A N 1
ATOM 689 C CA . SER A 1 88 ? -3.899 4.228 -3.273 1.00 92.31 88 SER A CA 1
ATOM 690 C C . SER A 1 88 ? -4.864 3.295 -4.006 1.00 92.31 88 SER A C 1
ATOM 692 O O . SER A 1 88 ? -4.901 3.283 -5.238 1.00 92.31 88 SER A O 1
ATOM 694 N N . LEU A 1 89 ? -5.665 2.526 -3.264 1.00 90.69 89 LEU A N 1
ATOM 695 C CA . LEU A 1 89 ? -6.589 1.553 -3.848 1.00 90.69 89 LEU A CA 1
ATOM 696 C C . LEU A 1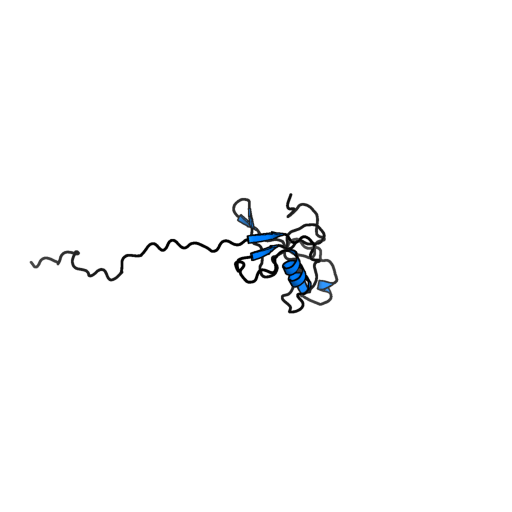 89 ? -7.983 2.150 -4.045 1.00 90.69 89 LEU A C 1
ATOM 698 O O . LEU A 1 89 ? -8.652 2.513 -3.086 1.00 90.69 89 LEU A O 1
ATOM 702 N N . TYR A 1 90 ? -8.456 2.146 -5.288 1.00 90.50 90 TYR A N 1
ATOM 703 C CA . TYR A 1 90 ? -9.8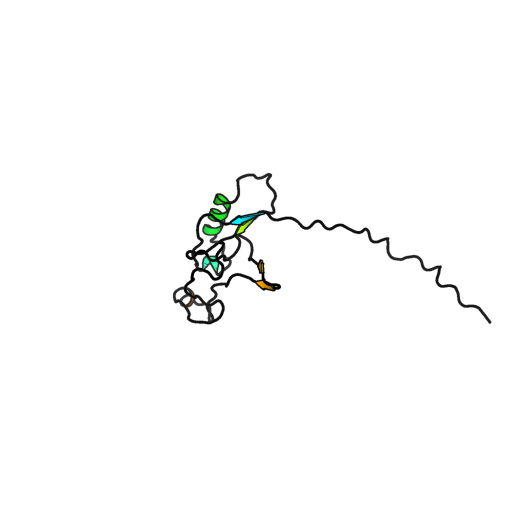53 2.401 -5.629 1.00 90.50 90 TYR A CA 1
ATOM 704 C C . TYR A 1 90 ? -10.424 1.144 -6.277 1.00 90.50 90 TYR A C 1
ATOM 706 O O . TYR A 1 90 ? -9.958 0.699 -7.324 1.00 90.50 90 TYR A O 1
ATOM 714 N N . LEU A 1 91 ? -11.430 0.550 -5.646 1.00 86.31 91 LEU A N 1
ATOM 715 C CA . LEU A 1 91 ? -12.064 -0.684 -6.087 1.00 86.31 91 LEU A CA 1
ATOM 716 C C . LEU A 1 91 ? -13.467 -0.373 -6.604 1.00 86.31 91 LEU A C 1
ATOM 718 O O . LEU A 1 91 ? -14.245 0.305 -5.938 1.00 86.31 91 LEU A O 1
ATOM 722 N N . TYR A 1 92 ? -13.822 -0.892 -7.778 1.00 84.56 92 TYR A N 1
ATOM 723 C CA . TYR A 1 92 ? -15.184 -0.767 -8.297 1.00 84.56 92 TYR A CA 1
ATOM 724 C C . TYR A 1 92 ? -16.052 -1.919 -7.775 1.00 84.56 92 TYR A C 1
ATOM 726 O O . TYR A 1 92 ? -15.794 -3.093 -8.073 1.00 84.56 92 TYR A O 1
ATOM 734 N N . ARG A 1 93 ? -17.053 -1.600 -6.947 1.00 82.38 93 ARG A N 1
ATOM 735 C CA . ARG A 1 93 ? -17.944 -2.566 -6.280 1.00 82.38 93 ARG A CA 1
ATOM 736 C C . ARG A 1 93 ? -19.346 -1.973 -6.148 1.00 82.38 93 ARG A C 1
ATOM 738 O O . ARG A 1 93 ? -19.497 -0.816 -5.773 1.00 82.38 93 ARG A O 1
ATOM 745 N N . GLY A 1 94 ? -20.377 -2.764 -6.452 1.00 84.94 94 GLY A N 1
ATOM 746 C CA . GLY A 1 94 ? -21.774 -2.333 -6.301 1.00 84.94 94 GLY A CA 1
ATOM 747 C C . GLY A 1 94 ? -22.130 -1.066 -7.091 1.00 84.94 94 GLY A C 1
ATOM 748 O O . GLY A 1 94 ? -22.860 -0.223 -6.585 1.00 84.94 94 GLY A O 1
ATOM 749 N N . GLY A 1 95 ? -21.567 -0.893 -8.293 1.00 88.19 95 GLY A N 1
ATOM 750 C CA . GLY A 1 95 ? -21.860 0.250 -9.167 1.00 88.19 95 GLY A CA 1
ATOM 751 C C . GLY A 1 95 ? -21.139 1.559 -8.819 1.00 88.19 95 GLY A C 1
ATOM 752 O O . GLY A 1 95 ? -21.377 2.568 -9.478 1.00 88.19 95 GLY A O 1
ATOM 753 N N . ARG A 1 96 ? -20.242 1.568 -7.824 1.00 87.00 96 ARG A N 1
ATOM 754 C CA . ARG A 1 96 ? -19.479 2.761 -7.425 1.00 87.00 96 ARG A CA 1
ATOM 755 C C . ARG A 1 96 ? -18.012 2.448 -7.140 1.00 87.00 96 ARG A C 1
ATOM 757 O O . ARG A 1 96 ? -17.649 1.311 -6.839 1.00 87.00 96 ARG A O 1
ATOM 764 N N . TRP A 1 97 ? -17.177 3.480 -7.199 1.00 85.25 97 TRP A N 1
ATOM 765 C CA . TRP A 1 97 ? -15.804 3.416 -6.706 1.00 85.25 97 TRP A CA 1
ATOM 766 C C . TRP A 1 97 ? -15.791 3.525 -5.181 1.00 85.25 97 TRP A C 1
ATOM 768 O O . TRP A 1 97 ? -16.455 4.389 -4.605 1.00 85.25 97 TRP A O 1
ATOM 778 N N . VAL A 1 98 ? -15.045 2.636 -4.533 1.00 83.38 98 VAL A N 1
ATOM 779 C CA . VAL A 1 98 ? -14.816 2.633 -3.089 1.00 83.38 98 VAL A CA 1
ATOM 780 C C . VAL A 1 98 ? -13.317 2.591 -2.811 1.00 83.38 98 VAL A C 1
ATOM 782 O O . VAL A 1 98 ? -12.579 1.903 -3.508 1.00 83.38 98 VAL A O 1
ATOM 785 N N . THR A 1 99 ? -12.869 3.318 -1.794 1.00 86.44 99 THR A N 1
ATOM 786 C CA . THR A 1 99 ? -11.485 3.294 -1.299 1.00 86.44 99 THR A CA 1
ATOM 787 C C . THR A 1 99 ? -11.500 2.825 0.151 1.00 86.44 99 THR A C 1
ATOM 789 O O . THR A 1 99 ? -12.452 3.172 0.865 1.00 86.44 99 THR A O 1
ATOM 792 N N . PRO A 1 100 ? -10.501 2.050 0.610 1.00 85.12 100 PRO A N 1
ATOM 793 C CA . PRO A 1 100 ? -10.379 1.742 2.024 1.00 85.12 100 PRO A CA 1
ATOM 794 C C . PRO A 1 100 ? -10.332 3.011 2.892 1.00 85.12 100 PRO A C 1
ATOM 796 O O . PRO A 1 100 ? -9.869 4.056 2.422 1.00 85.12 100 PRO A O 1
ATOM 799 N N . PRO A 1 101 ? -10.829 2.954 4.141 1.00 71.62 101 PRO A N 1
ATOM 800 C CA . PRO A 1 101 ? -10.801 4.085 5.051 1.00 71.62 101 PRO A CA 1
ATOM 801 C C . PRO A 1 101 ? -9.351 4.440 5.372 1.00 71.62 101 PRO A C 1
ATOM 803 O O . PRO A 1 101 ? -8.585 3.612 5.861 1.00 71.62 101 PRO A O 1
ATOM 806 N N . VAL A 1 102 ? -8.989 5.692 5.119 1.00 65.00 102 VAL A N 1
ATOM 807 C CA . VAL A 1 102 ? -7.742 6.263 5.620 1.00 65.00 102 VAL A CA 1
ATOM 808 C C . VAL A 1 102 ? -7.945 6.567 7.097 1.00 65.00 102 VAL A C 1
ATOM 810 O O . VAL A 1 102 ? -8.897 7.261 7.428 1.00 65.00 102 VAL A O 1
ATOM 813 N N . GLY A 1 103 ? -7.102 6.017 7.975 1.00 56.44 103 GLY A N 1
ATOM 814 C CA . GLY A 1 103 ? -7.132 6.256 9.423 1.00 56.44 103 GLY A CA 1
ATOM 815 C C . GLY A 1 103 ? -6.631 7.655 9.784 1.00 56.44 103 GLY A C 1
ATOM 816 O O . GLY A 1 103 ? -5.639 7.786 10.500 1.00 56.44 103 GLY A O 1
ATOM 817 N N . VAL A 1 104 ? -7.245 8.695 9.221 1.00 51.06 104 VAL A N 1
ATOM 818 C CA . VAL A 1 104 ? -6.911 10.088 9.520 1.00 51.06 104 VAL A CA 1
ATOM 819 C C . VAL A 1 104 ? -7.783 10.552 10.686 1.00 51.06 104 VAL A C 1
ATOM 821 O O . VAL A 1 104 ? -9.009 10.539 10.573 1.00 51.06 104 VAL A O 1
ATOM 824 N N . PRO A 1 105 ? -7.198 10.939 11.831 1.00 48.66 105 PRO A N 1
ATOM 825 C CA . PRO A 1 105 ? -7.988 11.517 12.902 1.00 48.66 105 PRO A CA 1
ATOM 826 C C . PRO A 1 105 ? -8.669 12.810 12.437 1.00 48.66 105 PRO A C 1
ATOM 828 O O . PRO A 1 105 ? -8.067 13.657 11.778 1.00 48.66 105 PRO A O 1
ATOM 831 N N . SER A 1 106 ? -9.932 12.948 12.810 1.00 43.38 106 SER A N 1
ATOM 832 C CA . SER A 1 106 ? -10.770 14.128 12.662 1.00 43.38 106 SER A CA 1
ATOM 833 C C . SER A 1 106 ? -10.311 15.174 13.680 1.00 43.38 106 SER A C 1
ATOM 835 O O . SER A 1 106 ? -10.652 15.112 14.859 1.00 43.38 106 SER A O 1
ATOM 837 N N . GLY A 1 107 ? -9.461 16.116 13.263 1.00 56.06 107 GLY A N 1
ATOM 838 C CA . GLY A 1 107 ? -8.972 17.184 14.139 1.00 56.06 107 GLY A CA 1
ATOM 839 C C . GLY A 1 107 ? -7.598 17.724 13.753 1.00 56.06 107 GLY A C 1
ATOM 840 O O . GLY A 1 107 ? -7.051 17.404 12.699 1.00 56.06 107 GLY A O 1
ATOM 841 N N . GLU A 1 108 ? -7.030 18.565 14.620 1.00 53.59 108 GLU A N 1
ATOM 842 C CA . GLU A 1 108 ? -5.670 19.073 14.443 1.00 53.59 108 GLU A CA 1
ATOM 843 C C . GLU A 1 108 ? -4.671 17.905 14.462 1.00 53.59 108 GLU A C 1
ATOM 845 O O . GLU A 1 108 ? -4.651 17.080 15.385 1.00 53.59 108 GLU A O 1
ATOM 850 N N . PHE A 1 109 ? -3.844 17.817 13.417 1.00 58.16 109 PHE A N 1
ATOM 851 C CA . PHE A 1 109 ? -2.883 16.733 13.242 1.00 58.16 109 PHE A CA 1
ATOM 852 C C . PHE A 1 109 ? -1.658 16.965 14.137 1.00 58.16 109 PHE A C 1
ATOM 854 O O . PHE A 1 109 ? -0.614 17.450 13.701 1.00 58.16 109 PHE A O 1
ATOM 861 N N . THR A 1 110 ? -1.806 16.655 15.425 1.00 64.00 110 THR A N 1
ATOM 862 C CA . THR A 1 110 ? -0.750 16.805 16.433 1.00 64.00 110 THR A CA 1
ATOM 863 C C . THR A 1 110 ? -0.120 15.460 16.793 1.00 64.00 110 THR A C 1
ATOM 865 O O . THR A 1 110 ? -0.672 14.385 16.549 1.00 64.00 110 THR A O 1
ATOM 868 N N . SER A 1 111 ? 1.041 15.502 17.452 1.00 60.91 111 SER A N 1
ATOM 869 C CA . SER A 1 111 ? 1.707 14.302 17.975 1.00 60.91 111 SER A CA 1
ATOM 870 C C . SER A 1 111 ? 0.893 13.551 19.039 1.00 60.91 111 SER A C 1
ATOM 872 O O . SER A 1 111 ? 1.177 12.379 19.284 1.00 60.91 111 SER A O 1
ATOM 874 N N . ARG A 1 112 ? -0.108 14.193 19.666 1.00 60.94 112 ARG A N 1
ATOM 875 C CA . ARG A 1 112 ? -1.069 13.532 20.566 1.00 60.94 112 ARG A CA 1
ATOM 876 C C . ARG A 1 112 ? -2.143 12.781 19.794 1.00 60.94 112 ARG A C 1
ATOM 878 O O . ARG A 1 112 ? -2.433 11.644 20.137 1.00 60.94 112 ARG A O 1
ATOM 885 N N . THR A 1 113 ? -2.659 13.365 18.717 1.00 57.94 113 THR A N 1
ATOM 886 C CA . THR A 1 113 ? -3.718 12.758 17.900 1.00 57.94 113 THR A CA 1
ATOM 887 C C . THR A 1 113 ? -3.255 11.470 17.210 1.00 57.94 113 THR A C 1
ATOM 889 O O . THR A 1 113 ? -4.052 10.578 16.971 1.00 57.94 113 THR A O 1
ATOM 892 N N . LEU A 1 114 ? -1.950 11.322 16.952 1.00 57.53 114 LEU A N 1
ATOM 893 C CA . LEU A 1 114 ? -1.341 10.065 16.486 1.00 57.53 114 LEU A CA 1
ATOM 894 C C . LEU A 1 114 ? -1.223 8.980 17.571 1.00 57.53 114 LEU A C 1
ATOM 896 O O . LEU A 1 114 ? -0.975 7.821 17.247 1.00 57.53 114 LEU A O 1
ATOM 900 N N . LYS A 1 115 ? -1.321 9.353 18.851 1.00 55.56 115 LYS A N 1
ATOM 901 C CA . LYS A 1 115 ? -1.139 8.457 20.004 1.00 55.56 115 LYS A CA 1
ATOM 902 C C . LYS A 1 115 ? -2.461 8.030 20.645 1.00 55.56 115 LYS A C 1
ATOM 904 O O . LYS A 1 115 ? -2.471 7.027 21.353 1.00 55.56 115 LYS A O 1
ATOM 909 N N . GLU A 1 116 ? -3.549 8.764 20.415 1.00 53.41 116 GLU A N 1
ATOM 910 C CA . GLU A 1 116 ? -4.848 8.554 21.067 1.00 53.41 116 GLU A CA 1
ATOM 911 C C . GLU A 1 116 ? -5.929 8.128 20.049 1.00 53.41 116 GLU A C 1
ATOM 913 O O . GLU A 1 116 ? -6.069 8.768 19.008 1.00 53.41 116 GLU A O 1
ATOM 918 N N . PRO A 1 117 ? -6.708 7.058 20.306 1.00 49.50 117 PRO A N 1
ATOM 919 C CA . PRO A 1 117 ? -7.768 6.617 19.396 1.00 49.50 117 PRO A CA 1
ATOM 920 C C . PRO A 1 117 ? -9.008 7.535 19.469 1.00 49.50 117 PRO A C 1
ATOM 922 O O . PRO A 1 117 ? -9.630 7.655 20.524 1.00 49.50 117 PRO A O 1
ATOM 925 N N . GLY A 1 118 ? -9.371 8.165 18.343 1.00 49.09 118 GLY A N 1
ATOM 926 C CA . GLY A 1 118 ? -10.576 9.000 18.168 1.00 49.09 118 GLY A CA 1
ATOM 927 C C . GLY A 1 118 ? -11.872 8.199 17.939 1.00 49.09 118 GLY A C 1
ATOM 928 O O . GLY A 1 118 ? -11.830 7.015 17.608 1.00 49.09 118 GLY A O 1
ATOM 929 N N . ASN A 1 119 ? -13.036 8.839 18.129 1.00 43.56 119 ASN A N 1
ATOM 930 C CA . ASN A 1 119 ? -14.363 8.196 18.244 1.00 43.56 119 ASN A CA 1
ATOM 931 C C . ASN A 1 119 ? -15.359 8.527 17.100 1.00 43.56 119 ASN A C 1
ATOM 933 O O . ASN A 1 119 ? -16.570 8.451 17.295 1.00 43.56 119 ASN A O 1
ATOM 937 N N . GLY A 1 120 ? -14.899 8.944 15.924 1.00 42.28 120 GLY A N 1
ATOM 938 C CA . GLY A 1 120 ? -15.750 9.560 14.895 1.00 42.28 120 GLY A CA 1
ATOM 939 C C . GLY A 1 120 ? -16.130 8.679 13.711 1.00 42.28 120 GLY A C 1
ATOM 940 O O . GLY A 1 120 ? -15.623 7.571 13.516 1.00 42.28 120 GLY A O 1
ATOM 941 N N . ASP A 1 121 ? -17.095 9.191 12.934 1.00 40.72 121 ASP A N 1
ATOM 942 C CA . ASP A 1 121 ? -17.955 8.391 12.058 1.00 40.72 121 ASP A CA 1
ATOM 943 C C . ASP A 1 121 ? -17.438 8.191 10.612 1.00 40.72 121 ASP A C 1
ATOM 945 O O . ASP A 1 121 ? -17.854 7.275 9.901 1.00 40.72 121 ASP A O 1
ATOM 949 N N . GLU A 1 122 ? -16.382 8.896 10.210 1.00 37.97 122 GLU A N 1
ATOM 950 C CA . GLU A 1 122 ? -15.689 8.722 8.923 1.00 37.97 122 GLU A CA 1
ATOM 951 C C . GLU A 1 122 ? -14.179 8.784 9.124 1.00 37.97 122 GLU A C 1
ATOM 953 O O . GLU A 1 122 ? -13.705 9.729 9.740 1.00 37.97 122 GLU A O 1
ATOM 958 N N . GLY A 1 123 ? -13.426 7.793 8.625 1.00 46.16 123 GLY A N 1
ATOM 959 C CA . GLY A 1 123 ? -11.952 7.836 8.538 1.00 46.16 123 GLY A CA 1
ATOM 960 C C . GLY A 1 123 ? -11.170 7.971 9.854 1.00 46.16 123 GLY A C 1
ATOM 961 O O . GLY A 1 123 ? -9.964 7.770 9.870 1.00 46.16 123 GLY A O 1
ATOM 962 N N . GLU A 1 124 ? -11.829 8.255 10.971 1.00 47.34 124 GLU A N 1
ATOM 963 C CA . GLU A 1 124 ? -11.184 8.358 12.269 1.00 47.34 124 GLU A CA 1
ATOM 964 C C . GLU A 1 124 ? -10.502 7.046 12.630 1.00 47.34 124 GLU A C 1
ATOM 966 O O . GLU A 1 124 ? -10.905 5.989 12.140 1.00 47.34 124 GLU A O 1
ATOM 971 N N . LEU A 1 125 ? -9.496 7.148 13.505 1.00 47.69 125 LEU A N 1
ATOM 972 C CA . LEU A 1 125 ? -8.722 6.091 14.168 1.00 47.69 125 LEU A CA 1
ATOM 973 C C . LEU A 1 125 ? -9.608 5.087 14.931 1.00 47.69 125 LEU A C 1
ATOM 975 O O . LEU A 1 125 ? -9.430 4.823 16.120 1.00 47.69 125 LEU A O 1
ATOM 979 N N . ARG A 1 126 ? -10.594 4.518 14.253 1.00 52.53 126 ARG A N 1
ATOM 980 C CA . ARG A 1 126 ? -11.439 3.464 14.750 1.00 52.53 126 ARG A CA 1
ATOM 981 C C . ARG A 1 126 ? -10.574 2.248 14.931 1.00 52.53 126 ARG A C 1
ATOM 983 O O . ARG A 1 126 ? -9.733 1.940 14.088 1.00 52.53 126 ARG A O 1
ATOM 990 N N . LYS A 1 127 ? -10.856 1.521 16.009 1.00 53.34 127 LYS A N 1
ATOM 99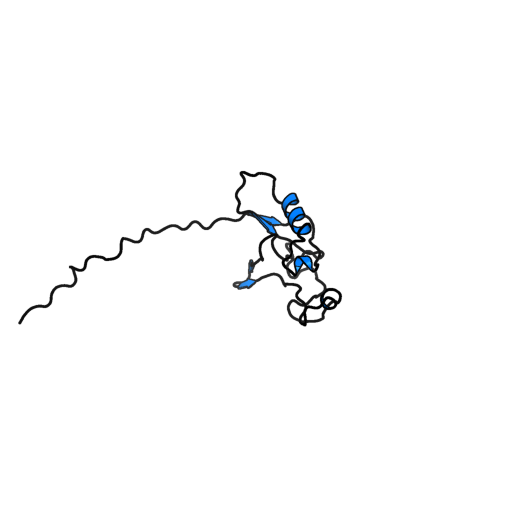1 C CA . LYS A 1 127 ? -10.379 0.154 16.147 1.00 53.34 127 LYS A CA 1
ATOM 992 C C . LYS A 1 127 ? -10.811 -0.608 14.894 1.00 53.34 127 LYS A C 1
ATOM 994 O O . LYS A 1 127 ? -12.018 -0.712 14.652 1.00 53.34 127 LYS A O 1
ATOM 999 N N . PRO A 1 128 ? -9.852 -1.088 14.097 1.00 56.50 128 PRO A N 1
ATOM 1000 C CA . PRO A 1 128 ? -10.167 -1.893 12.935 1.00 56.50 128 PRO A CA 1
ATOM 1001 C C . PRO A 1 128 ? -11.007 -3.113 13.364 1.00 56.50 128 PRO A C 1
ATOM 1003 O O . PRO A 1 128 ? -10.787 -3.655 14.452 1.00 56.50 128 PRO A O 1
ATOM 1006 N N . PHE A 1 129 ? -11.987 -3.540 12.562 1.00 55.94 129 PHE A N 1
ATOM 1007 C CA . PHE A 1 129 ? -12.811 -4.716 12.874 1.00 55.94 129 PHE A CA 1
ATOM 1008 C C . PHE A 1 129 ? -13.018 -5.604 11.647 1.00 55.94 129 PHE A C 1
ATOM 1010 O O . PHE A 1 129 ? -13.128 -5.139 10.515 1.00 55.94 129 PHE A O 1
ATOM 1017 N N . ALA A 1 130 ? -13.076 -6.915 11.876 1.00 52.88 130 ALA A N 1
ATOM 1018 C CA . ALA A 1 130 ? -13.176 -7.889 10.799 1.00 52.88 130 ALA A CA 1
ATOM 1019 C C . ALA A 1 130 ? -14.486 -7.734 10.000 1.00 52.88 130 ALA A C 1
ATOM 1021 O O . ALA A 1 130 ? -15.568 -7.603 10.571 1.00 52.88 130 ALA A O 1
ATOM 1022 N N . GLY A 1 131 ? -14.396 -7.828 8.669 1.00 53.94 131 GLY A N 1
ATOM 1023 C CA . GLY A 1 131 ? -15.556 -8.034 7.790 1.00 53.94 131 GLY A CA 1
ATOM 1024 C C . GLY A 1 131 ? -16.029 -6.833 6.968 1.00 53.94 131 GLY A C 1
ATOM 1025 O O . GLY A 1 131 ? -16.881 -7.022 6.104 1.00 53.94 131 GLY A O 1
ATOM 1026 N N . ARG A 1 132 ? -15.469 -5.628 7.150 1.00 57.16 132 ARG A N 1
ATOM 1027 C CA . ARG A 1 132 ? -15.832 -4.456 6.324 1.00 57.16 132 ARG A CA 1
ATOM 1028 C C . ARG A 1 132 ? -15.155 -4.451 4.946 1.00 57.16 132 ARG A C 1
ATOM 1030 O O . ARG A 1 132 ? -15.762 -4.016 3.971 1.00 57.16 132 ARG A O 1
ATOM 1037 N N . TRP A 1 133 ? -13.932 -4.981 4.873 1.00 58.69 133 TRP A N 1
ATOM 1038 C CA . TRP A 1 133 ? -13.102 -5.052 3.656 1.00 58.69 133 TRP A CA 1
ATOM 1039 C C . TRP A 1 133 ? -12.524 -6.447 3.390 1.00 58.69 133 TRP A C 1
ATOM 1041 O O . TRP A 1 133 ? -11.652 -6.603 2.538 1.00 58.69 133 TRP A O 1
ATOM 1051 N N . GLY A 1 134 ? -12.991 -7.449 4.141 1.00 46.22 134 GLY A N 1
ATOM 1052 C CA . GLY A 1 134 ? -12.412 -8.787 4.166 1.00 46.22 134 GLY A CA 1
ATOM 1053 C C . GLY A 1 134 ? -12.425 -9.457 2.796 1.00 46.22 134 GLY A C 1
ATOM 1054 O O . GLY A 1 134 ? -13.479 -9.658 2.193 1.00 46.22 134 GLY A O 1
ATOM 1055 N N . ILE A 1 135 ? -11.232 -9.826 2.344 1.00 45.66 135 ILE A N 1
ATOM 1056 C CA . ILE A 1 135 ? -11.006 -10.768 1.255 1.00 45.66 135 ILE A CA 1
ATOM 1057 C C . ILE A 1 135 ? -11.430 -12.134 1.817 1.00 45.66 135 ILE A C 1
ATOM 1059 O O . ILE A 1 135 ? -10.767 -12.655 2.713 1.00 45.66 135 ILE A O 1
ATOM 1063 N N . ARG A 1 136 ? -12.588 -12.647 1.394 1.00 41.88 136 ARG A N 1
ATOM 1064 C CA . ARG A 1 136 ? -12.935 -14.062 1.586 1.00 41.88 136 ARG A CA 1
ATOM 1065 C C . ARG A 1 136 ? -12.373 -14.881 0.440 1.00 41.88 136 ARG A C 1
ATOM 1067 O O . ARG A 1 136 ? -12.405 -14.360 -0.698 1.00 41.88 136 ARG A O 1
#

InterPro domains:
  IPR001544 Aminotransferase class IV [PF01063] (15-102)
  IPR036038 Aminotransferase-like, PLP-dependent enzymes [SSF56752] (18-102)
  IPR043132 Branched-chain-amino-acid aminotransferase-like, C-terminal [G3DSA:3.20.10.10] (18-113)

Sequence (136 aa):
MTAAPSPSDQPTLFPPQHQHHHHHPQWTLKLDTAPTPSSPFTVLKTTQRSMYDSSRSRALPENPAAPAYREVMLFNEVNELTEGTISSLYLYRGGRWVTPPVGVPSGEFTSRTLKEPGNGDEGELRKPFAGRWGIR

pLDDT: mean 73.54, std 18.4, range [37.97, 96.62]

Foldseek 3Di:
DDDDDDPPPDDPPDDPDDPPPDDDDDADEAEFPDADADAPCLLDPDPPQPVLVVRCPRTPDPDPPDDPRYWYWHHHPQQATAQISPGFDWDDDPNDTDGPQAQDADDDPDPVLRVDFDDDDGSHNDDDHPDPRHDD

Radius of gyration: 24.92 Å; chains: 1; bounding box: 44×50×82 Å

Organism: NCBI:txid798079